Protein AF-A0A4Q1DF55-F1 (afdb_monomer_lite)

Foldseek 3Di:
DEAEDEDDDPPCVVVVLVVLVVDDAYEYEDADQDDDPVNLVVCVVSNYAYEYAPVSLVSDDPVSSVRHHYPVNVVVVVVVVVVVD

Structure (mmCIF, N/CA/C/O backbone):
data_AF-A0A4Q1DF55-F1
#
_entry.id   AF-A0A4Q1DF55-F1
#
loop_
_atom_site.group_PDB
_atom_site.id
_atom_site.type_symbol
_atom_site.label_atom_id
_atom_site.label_alt_id
_atom_site.label_comp_id
_atom_site.label_asym_id
_atom_site.label_entity_id
_atom_site.label_seq_id
_atom_site.pdbx_PDB_ins_code
_atom_site.Cartn_x
_atom_site.Cartn_y
_atom_site.Cartn_z
_atom_site.occupancy
_atom_site.B_iso_or_equiv
_atom_site.auth_seq_id
_atom_site.auth_comp_id
_atom_site.auth_asym_id
_atom_site.auth_atom_id
_atom_site.pdbx_PDB_model_num
ATOM 1 N N . MET A 1 1 ? -8.996 -1.301 14.719 1.00 49.00 1 MET A N 1
ATOM 2 C CA . MET A 1 1 ? -7.562 -1.136 15.052 1.00 49.00 1 MET A CA 1
ATOM 3 C C . MET A 1 1 ? -6.764 -1.327 13.774 1.00 49.00 1 MET A C 1
ATOM 5 O O . MET A 1 1 ? -6.908 -2.373 13.158 1.00 49.00 1 MET A O 1
ATOM 9 N N . ILE A 1 2 ? -6.017 -0.317 13.325 1.00 53.50 2 ILE A N 1
ATOM 10 C CA . ILE A 1 2 ? -5.195 -0.412 12.108 1.00 53.50 2 ILE A CA 1
ATOM 11 C C . ILE A 1 2 ? -3.817 -0.920 12.534 1.00 53.50 2 ILE A C 1
ATOM 13 O O . ILE A 1 2 ? -3.132 -0.260 13.312 1.00 53.50 2 ILE A O 1
ATOM 17 N N . GLY A 1 3 ? -3.438 -2.112 12.075 1.00 53.19 3 GLY A N 1
ATOM 18 C CA . GLY A 1 3 ? -2.102 -2.660 12.300 1.00 53.19 3 GLY A CA 1
ATOM 19 C C . GLY A 1 3 ? -1.131 -2.072 11.286 1.00 53.19 3 GLY A C 1
ATOM 20 O O . GLY A 1 3 ? -1.259 -2.341 10.090 1.00 53.19 3 GLY A O 1
ATOM 21 N N . ILE A 1 4 ? -0.185 -1.262 11.760 1.00 57.31 4 ILE A N 1
ATOM 22 C CA . ILE A 1 4 ? 0.897 -0.712 10.942 1.00 57.31 4 ILE A CA 1
ATOM 23 C C . ILE A 1 4 ? 2.170 -1.462 11.309 1.00 57.31 4 ILE A C 1
ATOM 25 O O . ILE A 1 4 ? 2.620 -1.395 12.452 1.00 57.31 4 ILE A O 1
ATOM 29 N N . CYS A 1 5 ? 2.757 -2.164 10.344 1.00 52.41 5 CYS A N 1
ATOM 30 C CA . CYS A 1 5 ? 4.031 -2.841 10.546 1.00 52.41 5 CYS A CA 1
ATOM 31 C C . CYS A 1 5 ? 5.093 -2.172 9.682 1.00 52.41 5 CYS A C 1
ATOM 33 O O . CYS A 1 5 ? 5.056 -2.245 8.456 1.00 52.41 5 CYS A O 1
ATOM 35 N N . PHE A 1 6 ? 6.043 -1.509 10.337 1.00 41.47 6 PHE A N 1
ATOM 36 C CA . PHE A 1 6 ? 7.226 -0.959 9.693 1.00 41.47 6 PHE A CA 1
ATOM 37 C C . PHE A 1 6 ? 8.321 -2.022 9.741 1.00 41.47 6 PHE A C 1
ATOM 39 O O . PHE A 1 6 ? 8.890 -2.277 10.799 1.00 41.47 6 PHE A O 1
ATOM 46 N N . THR A 1 7 ? 8.636 -2.653 8.614 1.00 48.12 7 THR A N 1
ATOM 47 C CA . THR A 1 7 ? 9.826 -3.508 8.532 1.00 48.12 7 THR A CA 1
ATOM 48 C C . THR A 1 7 ? 10.669 -3.125 7.332 1.00 48.12 7 THR A C 1
ATOM 50 O O . THR A 1 7 ? 10.310 -3.399 6.191 1.00 48.12 7 THR A O 1
ATOM 53 N N . PHE A 1 8 ? 11.811 -2.502 7.627 1.00 44.88 8 PHE A N 1
ATOM 54 C CA . PHE A 1 8 ? 12.935 -2.330 6.715 1.00 44.88 8 PHE A CA 1
ATOM 55 C C . PHE A 1 8 ? 13.538 -3.717 6.444 1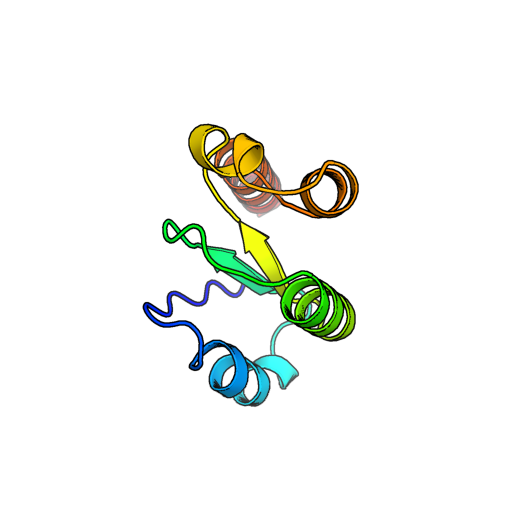.00 44.88 8 PHE A C 1
ATOM 57 O O . PHE A 1 8 ? 14.085 -4.347 7.353 1.00 44.88 8 PHE A O 1
ATOM 64 N N . GLY A 1 9 ? 13.378 -4.226 5.223 1.00 47.66 9 GLY A N 1
ATOM 65 C CA . GLY A 1 9 ? 13.994 -5.475 4.777 1.00 47.66 9 GLY A CA 1
ATOM 66 C C . GLY A 1 9 ? 13.011 -6.533 4.270 1.00 47.66 9 GLY A C 1
ATOM 67 O O . GLY A 1 9 ? 12.092 -6.965 4.969 1.00 47.66 9 GLY A O 1
ATOM 68 N N . LYS A 1 10 ? 13.305 -6.998 3.053 1.00 51.91 10 LYS A N 1
ATOM 69 C CA . LYS A 1 10 ? 12.600 -7.955 2.178 1.00 51.91 10 LYS A CA 1
ATOM 70 C C . LYS A 1 10 ? 12.093 -9.263 2.826 1.00 51.91 10 LYS A C 1
ATOM 72 O O . LYS A 1 10 ? 11.216 -9.908 2.260 1.00 51.91 10 LYS A O 1
ATOM 77 N N . ASP A 1 11 ? 12.578 -9.622 4.015 1.00 54.44 11 ASP A N 1
ATOM 78 C CA . ASP A 1 11 ? 12.342 -10.925 4.660 1.00 54.44 11 ASP A CA 1
ATOM 79 C C . ASP A 1 11 ? 11.606 -10.871 6.011 1.00 54.44 11 ASP A C 1
ATOM 81 O O . ASP A 1 11 ? 11.266 -11.911 6.575 1.00 54.44 11 ASP A O 1
ATOM 85 N N . ARG A 1 12 ? 11.311 -9.681 6.554 1.00 60.19 12 ARG A N 1
ATOM 86 C CA . ARG A 1 12 ? 10.720 -9.564 7.907 1.00 60.19 12 ARG A CA 1
ATOM 87 C C . ARG A 1 12 ? 9.204 -9.405 7.953 1.00 60.19 12 ARG A C 1
ATOM 89 O O . ARG A 1 12 ? 8.617 -9.579 9.018 1.00 60.19 12 ARG A O 1
ATOM 96 N N . TRP A 1 13 ? 8.545 -9.205 6.813 1.00 65.12 13 TRP A N 1
ATOM 97 C CA . TRP A 1 13 ? 7.077 -9.185 6.748 1.00 65.12 13 TRP A CA 1
ATOM 98 C C . TRP A 1 13 ? 6.450 -10.526 7.181 1.00 65.12 13 TRP A C 1
ATOM 100 O O . TRP A 1 13 ? 5.312 -10.563 7.633 1.00 65.12 13 TRP A O 1
ATOM 110 N N . ARG A 1 14 ? 7.204 -11.635 7.135 1.00 65.06 14 ARG A N 1
ATOM 111 C CA . ARG A 1 14 ? 6.745 -12.937 7.644 1.00 65.06 14 ARG A CA 1
ATOM 112 C C . ARG A 1 14 ? 6.637 -12.995 9.168 1.00 65.06 14 ARG A C 1
ATOM 114 O O . ARG A 1 14 ? 5.824 -13.752 9.676 1.00 65.06 14 ARG A O 1
ATOM 121 N N . GLN A 1 15 ? 7.398 -12.190 9.912 1.00 63.06 15 GLN A N 1
ATOM 122 C CA . GLN A 1 15 ? 7.251 -12.117 11.375 1.00 63.06 15 GLN A CA 1
ATOM 123 C C . GLN A 1 15 ? 5.966 -11.388 11.776 1.00 63.06 15 GLN A C 1
ATOM 125 O O . GLN A 1 15 ? 5.326 -11.753 12.759 1.00 63.06 15 GLN A O 1
ATOM 130 N N . VAL A 1 16 ? 5.522 -10.448 10.941 1.00 59.97 16 VAL A N 1
ATOM 131 C CA . VAL A 1 16 ? 4.217 -9.789 11.070 1.00 59.97 16 VAL A CA 1
ATOM 132 C C . VAL A 1 16 ? 3.064 -10.799 10.938 1.00 59.97 16 VAL A C 1
ATOM 134 O O . VAL A 1 16 ? 1.987 -10.570 11.486 1.00 59.97 16 VAL A O 1
ATOM 137 N N . LEU A 1 17 ? 3.284 -11.959 10.295 1.00 59.38 17 LEU A N 1
ATOM 138 C CA . LEU A 1 17 ? 2.307 -13.056 10.234 1.00 59.38 17 LEU A CA 1
ATOM 139 C C . LEU A 1 17 ? 2.058 -13.726 11.597 1.00 59.38 17 LEU A C 1
ATOM 141 O O . LEU A 1 17 ? 0.999 -14.310 11.792 1.00 59.38 17 LEU A O 1
ATOM 145 N N . ALA A 1 18 ? 2.987 -13.647 12.553 1.00 55.59 18 ALA A N 1
ATOM 146 C CA . ALA A 1 18 ? 2.771 -14.198 13.894 1.00 55.59 18 ALA A CA 1
ATOM 147 C C . ALA A 1 18 ? 1.911 -13.259 14.762 1.00 55.59 18 ALA A C 1
ATOM 149 O O . ALA A 1 18 ? 1.035 -13.714 15.494 1.00 55.59 18 ALA A O 1
ATOM 150 N N . GLU A 1 19 ? 2.087 -11.941 14.620 1.00 55.12 19 GLU A N 1
ATOM 151 C CA . GLU A 1 19 ? 1.213 -10.932 15.244 1.00 55.12 19 GLU A CA 1
ATOM 152 C C . GLU A 1 19 ? -0.144 -10.798 14.518 1.00 55.12 19 GLU A C 1
ATOM 154 O O . GLU A 1 19 ? -1.109 -10.244 15.052 1.00 55.12 19 GLU A O 1
ATOM 159 N N . ALA A 1 20 ? -0.243 -11.368 13.312 1.00 49.09 20 ALA A N 1
ATOM 160 C CA . ALA A 1 20 ? -1.379 -11.271 12.404 1.00 49.09 20 ALA A CA 1
ATOM 161 C C . ALA A 1 20 ? -2.695 -11.859 12.884 1.00 49.09 20 ALA A C 1
ATOM 163 O O . ALA A 1 20 ? -3.730 -11.463 12.352 1.00 49.09 20 ALA A O 1
ATOM 164 N N . GLN A 1 21 ? -2.678 -12.797 13.831 1.00 52.50 21 GLN A N 1
ATOM 165 C CA . GLN A 1 21 ? -3.913 -13.401 14.337 1.00 52.50 21 GLN A CA 1
ATOM 166 C C . GLN A 1 21 ? -4.821 -12.391 15.051 1.00 52.50 21 GLN A C 1
ATOM 168 O O . GLN A 1 21 ? -5.995 -12.675 15.257 1.00 52.50 21 GLN A O 1
ATOM 173 N N . ARG A 1 22 ? -4.300 -11.219 15.437 1.00 56.38 22 ARG A N 1
ATOM 174 C CA . ARG A 1 22 ? -5.041 -10.233 16.236 1.00 56.38 22 ARG A CA 1
ATOM 175 C C . ARG A 1 22 ? -5.633 -9.077 15.426 1.00 56.38 22 ARG A C 1
ATOM 177 O O . ARG A 1 22 ? -6.424 -8.324 15.983 1.00 56.38 22 ARG A O 1
ATOM 184 N N . ILE A 1 23 ? -5.244 -8.894 14.159 1.00 61.19 23 ILE A N 1
ATOM 185 C CA . ILE A 1 23 ? -5.643 -7.729 13.349 1.00 61.19 23 ILE A CA 1
ATOM 186 C C . ILE A 1 23 ? -6.035 -8.172 11.934 1.00 61.19 23 ILE A C 1
ATOM 188 O O . ILE A 1 23 ? -5.217 -8.731 11.200 1.00 61.19 23 ILE A O 1
ATOM 192 N N . GLU A 1 24 ? -7.279 -7.871 11.553 1.00 60.66 24 GLU A N 1
ATOM 193 C CA . GLU A 1 24 ? -7.902 -8.317 10.299 1.00 60.66 24 GLU A CA 1
ATOM 194 C C . GLU A 1 24 ? -7.278 -7.698 9.039 1.00 60.66 24 GLU A C 1
ATOM 196 O O . GLU A 1 24 ? -7.132 -8.392 8.037 1.00 60.66 24 GLU A O 1
ATOM 201 N N . GLN A 1 25 ? -6.852 -6.428 9.082 1.00 65.44 25 GLN A N 1
ATOM 202 C CA . GLN A 1 25 ? -6.231 -5.749 7.937 1.00 65.44 25 GLN A CA 1
ATOM 203 C C . GLN A 1 25 ? -4.903 -5.086 8.293 1.00 65.44 25 GLN A C 1
ATOM 205 O O . GLN A 1 25 ? -4.806 -4.324 9.261 1.00 65.44 25 GLN A O 1
ATOM 210 N N . LYS A 1 26 ? -3.878 -5.366 7.484 1.00 74.06 26 LYS A N 1
ATOM 211 C CA . LYS A 1 26 ? -2.502 -4.914 7.714 1.00 74.06 26 LYS A CA 1
ATOM 212 C C . LYS A 1 26 ? -2.036 -4.054 6.567 1.00 74.06 26 LYS A C 1
ATOM 214 O O . LYS A 1 26 ? -2.290 -4.388 5.418 1.00 74.06 26 LYS A O 1
ATOM 219 N N . HIS A 1 27 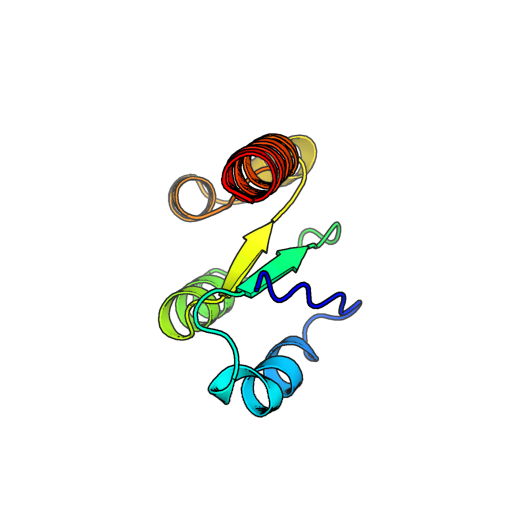? -1.305 -3.002 6.897 1.00 76.75 27 HIS A N 1
ATOM 220 C CA . HIS A 1 27 ? -0.719 -2.111 5.910 1.00 76.75 27 HIS A CA 1
ATOM 221 C C . HIS A 1 27 ? 0.797 -2.105 6.099 1.00 76.75 27 HIS A C 1
ATOM 223 O O . HIS A 1 27 ? 1.300 -1.732 7.162 1.00 76.75 27 HIS A O 1
ATOM 229 N N . LEU A 1 28 ? 1.519 -2.571 5.081 1.00 77.00 28 LEU A N 1
ATOM 230 C CA . LEU A 1 28 ? 2.974 -2.591 5.036 1.00 77.00 28 LEU A CA 1
ATOM 231 C C . LEU A 1 28 ? 3.451 -1.395 4.218 1.00 77.00 28 LEU A C 1
ATOM 233 O O . LEU A 1 28 ? 3.291 -1.373 3.001 1.00 77.00 28 LEU A O 1
ATOM 237 N N . LEU A 1 29 ? 4.049 -0.411 4.883 1.00 75.50 29 LEU A N 1
ATOM 238 C CA . LEU A 1 29 ? 4.634 0.747 4.216 1.00 75.50 29 LEU A CA 1
ATOM 239 C C . LEU A 1 29 ? 6.071 0.429 3.784 1.00 75.50 29 LEU A C 1
ATOM 241 O O . LEU A 1 29 ? 6.898 0.075 4.625 1.00 75.50 29 LEU A O 1
ATOM 245 N N . THR A 1 30 ? 6.385 0.596 2.498 1.00 70.38 30 THR A N 1
ATOM 246 C CA . THR A 1 30 ? 7.760 0.470 1.990 1.00 70.38 30 THR A CA 1
ATOM 247 C C . THR A 1 30 ? 8.121 1.598 1.029 1.00 70.38 30 THR A C 1
ATOM 249 O O . THR A 1 30 ? 7.289 2.087 0.266 1.00 70.38 30 THR A O 1
ATOM 252 N N . ILE A 1 31 ? 9.393 1.992 1.061 1.00 67.44 31 ILE A N 1
ATOM 253 C CA . ILE A 1 31 ? 10.016 2.924 0.112 1.00 67.44 31 ILE A CA 1
ATOM 254 C C . ILE A 1 31 ? 11.049 2.223 -0.784 1.00 67.44 31 ILE A C 1
ATOM 256 O O . ILE A 1 31 ? 11.658 2.866 -1.631 1.00 67.44 31 ILE A O 1
ATOM 260 N N . GLU A 1 32 ? 11.258 0.914 -0.607 1.00 60.97 32 GLU A N 1
ATOM 261 C CA . GLU A 1 32 ? 12.220 0.144 -1.398 1.00 60.97 32 GLU A CA 1
ATOM 262 C C . GLU A 1 32 ? 11.518 -0.636 -2.519 1.00 60.97 32 GLU A C 1
ATOM 264 O O . GLU A 1 32 ? 10.622 -1.454 -2.292 1.00 60.97 32 GLU A O 1
ATOM 269 N N . ALA A 1 33 ? 11.936 -0.364 -3.755 1.00 61.47 33 ALA A N 1
ATOM 270 C CA . ALA A 1 33 ? 11.284 -0.782 -4.994 1.00 61.47 33 ALA A CA 1
ATOM 271 C C . ALA A 1 33 ? 11.821 -2.118 -5.544 1.00 61.47 33 ALA A C 1
ATOM 273 O O . ALA A 1 33 ? 12.356 -2.188 -6.649 1.00 61.47 33 ALA A O 1
ATOM 274 N N . SER A 1 34 ? 11.751 -3.202 -4.769 1.00 63.59 34 SER A N 1
ATOM 275 C CA . SER A 1 34 ? 12.249 -4.516 -5.223 1.00 63.59 34 SER A CA 1
ATOM 276 C C . SER A 1 34 ? 11.441 -5.698 -4.679 1.00 63.59 34 SER A C 1
ATOM 278 O O . SER A 1 34 ? 12.008 -6.656 -4.143 1.00 63.59 34 SER A O 1
ATOM 280 N N . ILE A 1 35 ? 10.110 -5.646 -4.822 1.00 73.31 35 ILE A N 1
ATOM 281 C CA . ILE A 1 35 ? 9.207 -6.759 -4.484 1.00 73.31 35 ILE A CA 1
ATOM 282 C C . ILE A 1 35 ? 8.775 -7.492 -5.759 1.00 73.31 35 ILE A C 1
ATOM 284 O O . ILE A 1 35 ? 8.308 -6.894 -6.728 1.00 73.31 35 ILE A O 1
ATOM 288 N N . SER A 1 36 ? 8.948 -8.813 -5.760 1.00 78.81 36 SER A N 1
ATOM 289 C CA . SER A 1 36 ? 8.553 -9.666 -6.888 1.00 78.81 36 SER A CA 1
ATOM 290 C C . SER A 1 36 ? 7.044 -9.924 -6.909 1.00 78.81 36 SER A C 1
ATOM 292 O O . SER A 1 36 ? 6.386 -9.882 -5.868 1.00 78.81 36 SER A O 1
ATOM 294 N N . ARG A 1 37 ? 6.490 -10.257 -8.082 1.00 80.94 37 ARG A N 1
ATOM 295 C CA . ARG A 1 37 ? 5.060 -10.571 -8.233 1.00 80.94 37 ARG A CA 1
ATOM 296 C C . ARG A 1 37 ? 4.602 -11.688 -7.290 1.00 80.94 37 ARG A C 1
ATOM 298 O O . ARG A 1 37 ? 3.668 -11.463 -6.537 1.00 80.94 37 ARG A O 1
ATOM 305 N N . ASN A 1 38 ? 5.342 -12.796 -7.221 1.00 81.12 38 ASN A N 1
ATOM 306 C CA . ASN A 1 38 ? 5.027 -13.903 -6.309 1.00 81.12 38 ASN A CA 1
ATOM 307 C C . ASN A 1 38 ? 4.938 -13.450 -4.845 1.00 81.12 38 ASN A C 1
ATOM 309 O O . ASN A 1 38 ? 4.035 -13.863 -4.132 1.00 81.12 38 ASN A O 1
ATOM 313 N N . GLN A 1 39 ? 5.839 -12.568 -4.399 1.00 77.38 39 GLN A N 1
ATOM 314 C CA . GLN A 1 39 ? 5.766 -12.017 -3.040 1.00 77.38 39 GLN A CA 1
ATOM 315 C C . GLN A 1 39 ? 4.547 -11.110 -2.850 1.00 77.38 39 GLN A C 1
ATOM 317 O O . GLN A 1 39 ? 3.971 -11.071 -1.770 1.00 77.38 39 GLN A O 1
ATOM 322 N N . THR A 1 40 ? 4.147 -10.395 -3.901 1.00 79.75 40 THR A N 1
ATOM 323 C CA . THR A 1 40 ? 2.953 -9.541 -3.889 1.00 79.75 40 THR A CA 1
ATOM 324 C C . THR A 1 40 ? 1.685 -10.397 -3.770 1.00 79.75 40 THR A C 1
ATOM 326 O O . THR A 1 40 ? 0.806 -10.089 -2.972 1.00 79.75 40 THR A O 1
ATOM 329 N N . ASP A 1 41 ? 1.632 -11.518 -4.496 1.00 82.31 41 ASP A N 1
ATOM 330 C CA . ASP A 1 41 ? 0.533 -12.489 -4.442 1.00 82.31 41 ASP A CA 1
ATOM 331 C C . ASP A 1 41 ? 0.451 -13.188 -3.076 1.00 82.31 41 ASP A C 1
ATOM 333 O O . ASP A 1 41 ? -0.636 -13.347 -2.520 1.00 82.31 41 ASP A O 1
ATOM 337 N N . GLU A 1 42 ? 1.595 -13.558 -2.489 1.00 82.06 42 GLU A N 1
ATOM 338 C CA . GLU A 1 42 ? 1.634 -14.081 -1.121 1.00 82.06 42 GLU A CA 1
ATOM 339 C C . GLU A 1 42 ? 1.087 -13.047 -0.127 1.00 82.06 42 GLU A C 1
ATOM 341 O O . GLU A 1 42 ? 0.217 -13.371 0.677 1.00 82.06 42 GLU A O 1
ATOM 346 N N . MET A 1 43 ? 1.532 -11.790 -0.194 1.00 78.88 43 MET A N 1
ATOM 347 C CA . MET A 1 43 ? 1.025 -10.724 0.679 1.00 78.88 43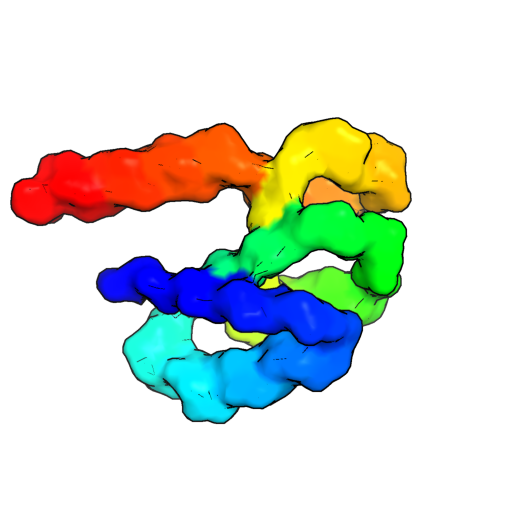 MET A CA 1
ATOM 348 C C . MET A 1 43 ? -0.492 -10.531 0.547 1.00 78.88 43 MET A C 1
ATOM 350 O O . MET A 1 43 ? -1.179 -10.415 1.566 1.00 78.88 43 MET A O 1
ATOM 354 N N . ALA A 1 44 ? -1.021 -10.575 -0.680 1.00 79.00 44 ALA A N 1
ATOM 355 C CA . ALA A 1 44 ? -2.456 -10.522 -0.944 1.00 79.00 44 ALA A CA 1
ATOM 356 C C . ALA A 1 44 ? -3.208 -11.685 -0.284 1.00 79.00 44 ALA A C 1
ATOM 358 O O . ALA A 1 44 ? -4.219 -11.461 0.382 1.00 79.00 44 ALA A O 1
ATOM 359 N N . ALA A 1 45 ? -2.681 -12.908 -0.382 1.00 82.50 45 ALA A N 1
ATOM 360 C CA . ALA A 1 45 ? -3.271 -14.085 0.256 1.00 82.50 45 ALA A CA 1
ATOM 361 C C . ALA A 1 45 ? -3.296 -13.986 1.796 1.00 82.50 45 ALA A C 1
ATOM 363 O O . ALA A 1 45 ? -4.175 -14.555 2.442 1.00 82.50 45 ALA A O 1
ATOM 364 N N . TRP A 1 46 ? -2.361 -13.237 2.390 1.00 75.69 46 TRP A N 1
ATOM 365 C CA . TRP A 1 46 ? -2.252 -13.020 3.838 1.00 75.69 46 TRP A CA 1
ATOM 366 C C . TRP A 1 46 ? -2.946 -11.738 4.345 1.00 75.69 46 TRP A C 1
ATOM 368 O O . TRP A 1 46 ? -2.760 -11.363 5.510 1.00 75.69 46 TRP A O 1
ATOM 378 N N . ASN A 1 47 ? -3.756 -11.072 3.509 1.00 76.62 47 ASN A N 1
ATOM 379 C CA . ASN A 1 47 ? -4.413 -9.790 3.815 1.00 76.62 47 ASN A CA 1
ATOM 380 C C . ASN A 1 47 ? -3.423 -8.690 4.257 1.00 76.62 47 ASN A C 1
ATOM 382 O O . ASN A 1 47 ? -3.698 -7.899 5.167 1.00 76.62 47 ASN A O 1
ATOM 386 N N . VAL A 1 48 ? -2.237 -8.667 3.643 1.00 78.19 48 VAL A N 1
ATOM 387 C CA . VAL A 1 48 ? -1.219 -7.632 3.849 1.00 78.19 48 VAL A CA 1
ATOM 388 C C . VAL A 1 48 ? -1.271 -6.668 2.677 1.00 78.19 48 VAL A C 1
ATOM 390 O O . VAL A 1 48 ? -0.818 -7.001 1.594 1.00 78.19 48 VAL A O 1
ATOM 393 N N . GLN A 1 49 ? -1.788 -5.466 2.895 1.00 82.50 49 GLN A N 1
ATOM 394 C CA . GLN A 1 49 ? -1.852 -4.412 1.893 1.00 82.50 49 GLN A CA 1
ATOM 395 C C . GLN A 1 49 ? -0.506 -3.687 1.800 1.00 82.50 49 GLN A C 1
ATOM 397 O O . GLN A 1 49 ? -0.019 -3.159 2.802 1.00 82.50 49 GLN A O 1
ATOM 402 N N . LEU A 1 50 ? 0.100 -3.621 0.613 1.00 82.81 50 LEU A N 1
ATOM 403 C CA . LEU A 1 50 ? 1.331 -2.852 0.424 1.00 82.81 50 LEU A CA 1
ATOM 404 C C . LEU A 1 50 ? 1.005 -1.377 0.160 1.00 82.81 50 LEU A C 1
ATOM 406 O O . LEU A 1 50 ? 0.242 -1.053 -0.752 1.00 82.81 50 LEU A O 1
ATOM 410 N N . VAL A 1 51 ? 1.607 -0.495 0.957 1.00 84.19 51 VAL A N 1
ATOM 411 C CA . VAL A 1 51 ? 1.489 0.958 0.841 1.00 84.19 51 VAL A CA 1
ATOM 412 C C . VAL A 1 51 ? 2.819 1.537 0.367 1.00 84.19 51 VAL A C 1
ATOM 414 O O . VAL A 1 51 ? 3.861 1.292 0.977 1.00 84.19 51 VAL A O 1
ATOM 417 N N . LEU A 1 52 ? 2.798 2.322 -0.707 1.00 82.56 52 LEU A N 1
ATOM 418 C CA . LEU A 1 52 ? 3.983 3.012 -1.224 1.00 82.56 52 LEU A CA 1
ATOM 419 C C . LEU A 1 52 ? 3.626 4.366 -1.864 1.00 82.56 52 LEU A C 1
ATOM 421 O O . LEU A 1 52 ? 2.460 4.647 -2.142 1.00 82.56 52 LEU A O 1
ATOM 425 N N . PRO A 1 53 ? 4.593 5.283 -2.043 1.00 83.25 53 PRO A N 1
ATOM 426 C CA . PRO A 1 53 ? 4.346 6.539 -2.747 1.00 83.25 53 PRO A CA 1
ATOM 427 C C . PRO A 1 53 ? 4.172 6.306 -4.252 1.00 83.25 53 PRO A C 1
ATOM 429 O O . PRO A 1 53 ? 4.869 5.477 -4.838 1.00 83.25 53 PRO A O 1
ATOM 432 N N . ARG A 1 54 ? 3.317 7.109 -4.907 1.00 81.56 54 ARG A N 1
ATOM 433 C CA . ARG A 1 54 ? 3.042 7.015 -6.358 1.00 81.56 54 ARG A CA 1
ATOM 434 C C . ARG A 1 54 ? 4.300 7.040 -7.229 1.00 81.56 54 ARG A C 1
ATOM 436 O O . ARG A 1 54 ? 4.329 6.355 -8.240 1.00 81.56 54 ARG A O 1
ATOM 443 N N . SER A 1 55 ? 5.351 7.742 -6.804 1.00 81.56 55 SER A N 1
ATOM 444 C CA . SER A 1 55 ? 6.649 7.778 -7.494 1.00 81.56 55 SER A CA 1
ATOM 445 C C . SER A 1 55 ? 7.283 6.397 -7.690 1.00 81.56 55 SER A C 1
ATOM 447 O O . SER A 1 55 ? 8.059 6.208 -8.614 1.00 81.56 55 SER A O 1
ATOM 449 N N . ILE A 1 56 ? 6.963 5.429 -6.829 1.00 79.88 56 ILE A N 1
ATOM 450 C CA . ILE A 1 56 ? 7.477 4.059 -6.911 1.00 79.88 56 ILE A CA 1
ATOM 451 C C . ILE A 1 56 ? 6.469 3.134 -7.620 1.00 79.88 56 ILE A C 1
ATOM 453 O O . ILE A 1 56 ? 6.843 2.073 -8.102 1.00 79.88 56 ILE A O 1
ATOM 457 N N . HIS A 1 57 ? 5.196 3.523 -7.767 1.00 79.69 57 HIS A N 1
ATOM 458 C CA . HIS A 1 57 ? 4.209 2.695 -8.480 1.00 79.69 57 HIS A CA 1
ATOM 459 C C . HIS A 1 57 ? 4.646 2.434 -9.929 1.00 79.69 57 HIS A C 1
ATOM 461 O O . HIS A 1 57 ? 4.424 1.339 -10.443 1.00 79.69 57 HIS A O 1
ATOM 467 N N . GLU A 1 58 ? 5.325 3.400 -10.555 1.00 77.56 58 GLU A N 1
ATOM 468 C CA . GLU A 1 58 ? 5.837 3.303 -11.928 1.00 77.56 58 GLU A CA 1
ATOM 469 C C . GLU A 1 58 ? 6.863 2.177 -12.122 1.00 77.56 58 GLU A C 1
ATOM 471 O O . GLU A 1 58 ? 6.996 1.66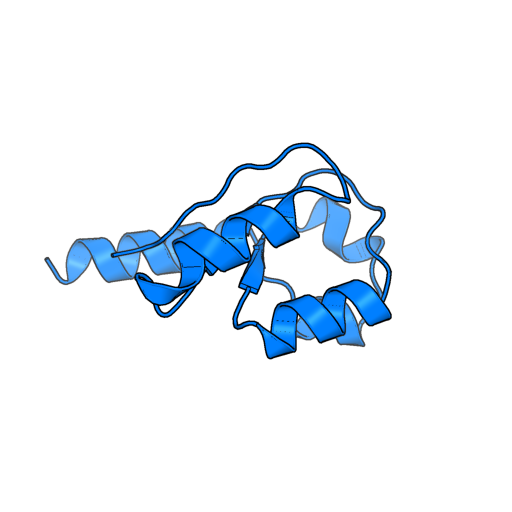0 -13.228 1.00 77.56 58 GLU A O 1
ATOM 476 N N . THR A 1 59 ? 7.553 1.738 -11.062 1.00 79.88 59 THR A N 1
ATOM 477 C CA . THR A 1 59 ? 8.503 0.615 -11.145 1.00 79.88 59 THR A CA 1
ATOM 478 C C . THR A 1 59 ? 7.813 -0.752 -11.118 1.00 79.88 59 THR A C 1
ATOM 480 O O . THR A 1 59 ? 8.456 -1.771 -11.363 1.00 79.88 59 THR A O 1
ATOM 483 N N . TYR A 1 60 ? 6.518 -0.797 -10.792 1.00 79.31 60 TYR A N 1
ATOM 484 C CA . TYR A 1 60 ? 5.720 -2.019 -10.713 1.00 79.31 60 TYR A CA 1
ATOM 485 C C . TYR A 1 60 ? 4.855 -2.220 -11.956 1.00 79.31 60 TYR A C 1
ATOM 487 O O . TYR A 1 60 ? 4.502 -1.285 -12.670 1.00 79.31 60 TYR A O 1
ATOM 495 N N . THR A 1 61 ? 4.464 -3.472 -12.199 1.00 82.12 61 THR A N 1
ATOM 496 C CA . THR A 1 61 ? 3.564 -3.802 -13.311 1.00 82.12 61 THR A CA 1
ATOM 497 C C . THR A 1 61 ? 2.145 -3.285 -13.059 1.00 82.12 61 THR A C 1
ATOM 499 O O . THR A 1 61 ? 1.697 -3.255 -11.916 1.00 82.12 61 THR A O 1
ATOM 502 N N . LEU A 1 62 ? 1.394 -2.962 -14.120 1.00 81.31 62 LEU A N 1
ATOM 503 C CA . LEU A 1 62 ? 0.006 -2.468 -14.023 1.00 81.31 62 LEU A CA 1
ATOM 504 C C . LEU A 1 62 ? -0.902 -3.371 -13.168 1.00 81.31 62 LEU A C 1
ATOM 506 O O . LEU A 1 62 ? -1.739 -2.892 -12.412 1.00 81.31 62 LEU A O 1
ATOM 510 N N . GLN A 1 63 ? -0.707 -4.691 -13.248 1.00 81.88 63 GLN A N 1
ATOM 511 C CA . GLN A 1 63 ? -1.473 -5.645 -12.446 1.00 81.88 63 GLN A CA 1
ATOM 512 C C . GLN A 1 63 ? -1.177 -5.520 -10.948 1.00 81.88 63 GLN A C 1
ATOM 514 O O . GLN A 1 63 ? -2.093 -5.628 -10.141 1.00 81.88 63 GLN A O 1
ATOM 519 N N . GLN A 1 64 ? 0.084 -5.271 -10.582 1.00 80.69 64 GLN A N 1
ATOM 520 C CA . GLN A 1 64 ? 0.449 -5.013 -9.192 1.00 80.69 64 GLN A CA 1
ATOM 521 C C . GLN A 1 64 ? -0.097 -3.657 -8.757 1.00 80.69 64 GLN A C 1
ATOM 523 O O . GLN A 1 64 ? -0.711 -3.589 -7.705 1.00 80.69 64 GLN A O 1
ATOM 528 N N . GLN A 1 65 ? 0.035 -2.610 -9.579 1.00 81.94 65 GLN A N 1
ATOM 529 C CA . GLN A 1 65 ? -0.450 -1.260 -9.260 1.00 81.94 65 GLN A CA 1
ATOM 530 C C . GLN A 1 65 ? -1.924 -1.223 -8.840 1.00 81.94 65 GLN A C 1
ATOM 532 O O . GLN A 1 65 ? -2.245 -0.501 -7.906 1.00 81.94 65 GLN A O 1
ATOM 537 N N . ASN A 1 66 ? -2.791 -2.032 -9.459 1.00 82.81 66 ASN A N 1
ATOM 538 C CA . ASN A 1 66 ? -4.206 -2.135 -9.073 1.00 82.81 66 ASN A CA 1
ATOM 539 C C . ASN A 1 66 ? -4.422 -2.653 -7.646 1.00 82.81 66 ASN A C 1
ATOM 541 O O . ASN A 1 66 ? -5.450 -2.375 -7.037 1.00 82.81 66 ASN A O 1
ATOM 545 N N . TRP A 1 67 ? -3.482 -3.445 -7.138 1.00 83.25 67 TRP A N 1
ATOM 546 C CA . TRP A 1 67 ? -3.510 -3.977 -5.784 1.00 83.25 67 TRP A CA 1
ATOM 547 C C . TRP A 1 67 ? -2.672 -3.139 -4.810 1.00 83.25 67 TRP A C 1
ATOM 549 O O . TRP A 1 67 ? -2.807 -3.318 -3.610 1.00 83.25 67 TRP A O 1
ATOM 559 N N . LEU A 1 68 ? -1.820 -2.221 -5.273 1.00 84.44 68 LEU A N 1
ATOM 560 C CA . LEU A 1 68 ? -1.011 -1.354 -4.410 1.00 84.44 68 LEU A CA 1
ATOM 561 C C . LEU A 1 68 ? -1.840 -0.178 -3.883 1.00 84.44 68 LEU A C 1
ATOM 563 O O . LEU A 1 68 ? -2.616 0.420 -4.619 1.00 84.44 68 LEU A O 1
ATOM 567 N N . MET A 1 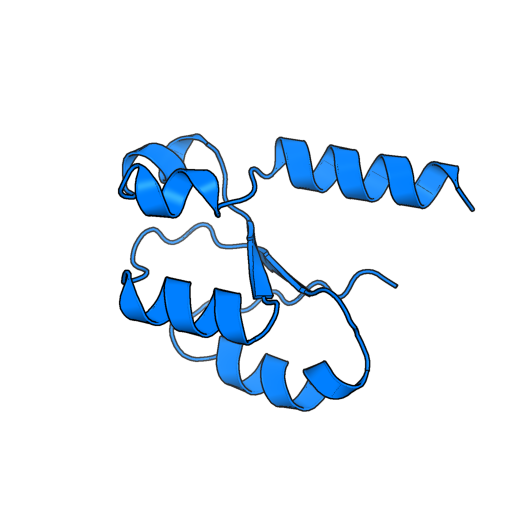69 ? -1.624 0.203 -2.623 1.00 86.38 69 MET A N 1
ATOM 568 C CA . MET A 1 69 ? -2.256 1.385 -2.033 1.00 86.38 69 MET A CA 1
ATOM 569 C C . MET A 1 69 ? -1.263 2.542 -1.998 1.00 86.38 69 MET A C 1
ATOM 571 O O . MET A 1 69 ? -0.118 2.390 -1.572 1.00 86.38 69 MET A O 1
ATOM 575 N N . SER A 1 70 ? -1.693 3.726 -2.422 1.00 86.88 70 SER A N 1
ATOM 576 C CA . SER A 1 70 ? -0.842 4.907 -2.299 1.00 86.88 70 SER A CA 1
ATOM 577 C C . SER A 1 70 ? -0.828 5.451 -0.866 1.00 86.88 70 SER A C 1
ATOM 579 O O . SER A 1 70 ? -1.805 5.314 -0.130 1.00 86.88 70 SER A O 1
ATOM 581 N N . ILE A 1 71 ? 0.254 6.133 -0.462 1.00 82.75 71 ILE A N 1
ATOM 582 C CA . ILE A 1 71 ? 0.298 6.834 0.842 1.00 82.75 71 ILE A CA 1
ATOM 583 C C . ILE A 1 71 ? -0.903 7.780 0.995 1.00 82.75 71 ILE A C 1
ATOM 585 O O . ILE A 1 71 ? -1.500 7.838 2.065 1.00 82.75 71 ILE A O 1
ATOM 589 N N . SER A 1 72 ? -1.290 8.479 -0.076 1.00 84.69 72 SER A N 1
ATOM 590 C CA . SER A 1 72 ? -2.459 9.363 -0.080 1.00 84.69 72 SER A CA 1
ATOM 591 C C . SER A 1 72 ? -3.752 8.609 0.245 1.00 84.69 72 SER A C 1
ATOM 593 O O . SER A 1 72 ? -4.501 9.033 1.121 1.00 84.69 72 SER A O 1
ATOM 595 N N . GLU A 1 73 ? -3.986 7.461 -0.391 1.00 84.62 73 GLU A N 1
ATOM 596 C CA . GLU A 1 73 ? -5.155 6.621 -0.103 1.00 84.62 73 GLU A CA 1
ATOM 597 C C . GLU A 1 73 ? -5.130 6.062 1.315 1.00 84.62 73 GLU A C 1
ATOM 599 O O . GLU A 1 73 ? -6.153 6.079 1.996 1.00 84.62 73 GLU A O 1
ATOM 604 N N . PHE A 1 74 ? -3.958 5.644 1.795 1.00 84.12 74 PHE A N 1
ATOM 605 C CA . PHE A 1 74 ? -3.807 5.190 3.171 1.00 84.12 74 PHE A CA 1
ATOM 606 C C . PHE A 1 74 ? -4.146 6.304 4.169 1.00 84.12 74 PHE A C 1
ATOM 608 O O . PHE A 1 74 ? -4.901 6.075 5.111 1.00 84.12 74 PHE A O 1
ATOM 615 N N . THR A 1 75 ? -3.660 7.532 3.949 1.00 83.50 75 THR A N 1
ATOM 616 C CA . THR A 1 75 ? -4.004 8.671 4.813 1.00 83.50 75 THR A CA 1
ATOM 617 C C . THR A 1 75 ? -5.497 8.982 4.794 1.00 83.50 75 THR A C 1
ATOM 619 O O . THR A 1 75 ? -6.071 9.215 5.854 1.00 83.50 75 THR A O 1
ATOM 622 N N . SER A 1 76 ? -6.150 8.917 3.630 1.00 85.75 76 SER A N 1
ATOM 623 C CA . SER A 1 76 ? -7.602 9.091 3.524 1.00 85.75 76 SER A CA 1
ATOM 624 C C . SER A 1 76 ? -8.363 8.003 4.282 1.00 85.75 76 SER A C 1
ATOM 626 O O . SER A 1 76 ? -9.312 8.315 4.995 1.00 85.75 76 SER A O 1
ATOM 628 N N . LEU A 1 77 ? -7.917 6.747 4.190 1.00 83.69 77 LEU A N 1
ATOM 629 C CA . LEU A 1 77 ? -8.519 5.617 4.894 1.00 83.69 77 LEU A CA 1
ATOM 630 C C . LEU A 1 77 ? -8.381 5.753 6.417 1.00 83.69 77 LEU A C 1
ATOM 632 O O . LEU A 1 77 ? -9.348 5.535 7.144 1.00 83.69 77 LEU A O 1
ATOM 636 N N . VAL A 1 78 ? -7.204 6.155 6.907 1.00 82.38 78 VAL A N 1
ATOM 637 C CA . VAL A 1 78 ? -6.968 6.397 8.341 1.00 82.38 78 VAL A CA 1
ATOM 638 C C . VAL A 1 78 ? -7.811 7.568 8.846 1.00 82.38 78 VAL A C 1
ATOM 640 O O . VAL A 1 78 ? -8.443 7.439 9.890 1.00 82.38 78 VAL A O 1
ATOM 643 N N . LEU A 1 79 ? -7.873 8.678 8.101 1.00 82.94 79 LEU A N 1
ATOM 644 C CA . LEU A 1 79 ? -8.689 9.843 8.462 1.00 82.94 79 LEU A CA 1
ATOM 645 C C . LEU A 1 79 ? -10.180 9.499 8.509 1.00 82.94 79 LEU A C 1
ATOM 647 O O . LEU A 1 79 ? -10.855 9.848 9.473 1.00 82.94 79 LEU A O 1
ATOM 651 N N . GLN A 1 80 ? -10.682 8.762 7.516 1.00 81.75 80 GLN A N 1
ATOM 652 C CA . GLN A 1 80 ? -12.073 8.314 7.492 1.00 81.75 80 GLN A CA 1
ATOM 653 C C . GLN A 1 80 ? -12.389 7.417 8.694 1.00 81.75 80 GLN A C 1
ATOM 655 O O . GLN A 1 80 ? -13.412 7.597 9.347 1.00 81.75 80 GLN A O 1
ATOM 660 N N . LYS A 1 81 ? -11.480 6.497 9.036 1.00 75.56 81 LYS A N 1
ATOM 661 C CA . LYS A 1 81 ? -11.611 5.643 10.223 1.00 75.56 81 LYS A CA 1
ATOM 662 C C . LYS A 1 81 ? -11.488 6.409 11.540 1.00 75.56 81 LYS A C 1
ATOM 664 O O . LYS A 1 81 ? -12.029 5.945 12.534 1.00 75.56 81 LYS A O 1
ATOM 669 N N . GLN A 1 82 ? -10.784 7.539 11.561 1.00 68.94 82 GLN A N 1
ATOM 670 C CA . GLN A 1 82 ? -10.647 8.394 12.739 1.00 68.94 82 GLN A CA 1
ATOM 671 C C . GLN A 1 82 ? -11.879 9.285 12.960 1.00 68.94 82 GLN A C 1
ATOM 673 O O . GLN A 1 82 ? -12.198 9.583 14.103 1.00 68.94 82 GLN A O 1
ATOM 678 N N . SER A 1 83 ? -12.578 9.695 11.897 1.00 69.38 83 SER A N 1
ATOM 679 C CA . SER A 1 83 ? -13.827 10.466 12.003 1.00 69.38 83 SER A CA 1
ATOM 680 C C . SER A 1 83 ? -15.047 9.633 12.416 1.00 69.38 83 SER A C 1
ATOM 682 O O . SER A 1 83 ? -16.049 10.212 12.818 1.00 69.38 83 SER A O 1
ATOM 684 N N . GLU A 1 84 ? -14.977 8.302 12.331 1.00 55.78 84 GLU A N 1
ATOM 685 C CA . GLU A 1 84 ? -16.005 7.377 12.846 1.00 55.78 84 GLU A CA 1
ATOM 686 C C . GLU A 1 84 ? -15.801 6.995 14.332 1.00 55.78 84 GLU A C 1
ATOM 688 O O . GLU A 1 84 ? -16.410 6.031 14.799 1.00 55.78 84 GLU A O 1
ATOM 693 N N . VAL A 1 85 ? -14.948 7.720 15.072 1.00 46.69 85 VAL A N 1
ATOM 694 C CA . VAL A 1 85 ? -14.693 7.515 16.515 1.00 46.69 85 VAL A CA 1
ATOM 695 C C . VAL A 1 85 ? -15.340 8.609 17.353 1.00 46.69 85 VAL A C 1
ATOM 697 O O . VAL A 1 85 ? -15.154 9.798 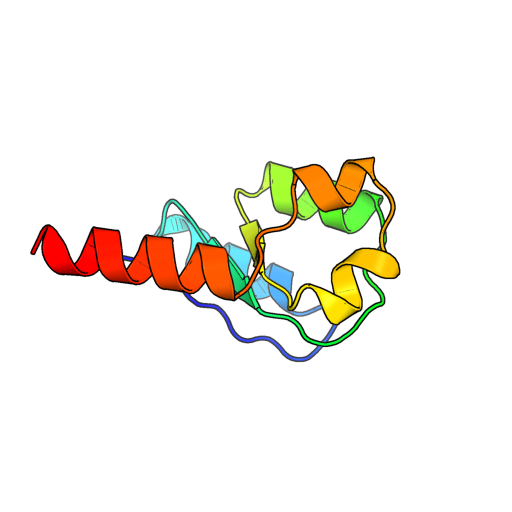17.013 1.00 46.69 85 VAL A O 1
#

Sequence (85 aa):
MIGICFTFGKDRWRQVLAEAQRIEQKHLLTIEASISRNQTDEMAAWNVQLVLPRSIHETYTLQQQNWLMSISEFTSLVLQKQSEV

pLDDT: mean 71.47, std 12.73, range [41.47, 86.88]

Secondary structure (DSSP, 8-state):
--EEE---STT-HHHHHHHGGG-S-EEEE-------HHHHHHHHHTTEEEEE-HHHHTTS-HHHHTTPEEHHHHHHHHHHHHHT-

Radius of gyration: 12.78 Å; chains: 1; bounding box: 30×25×30 Å